Protein AF-A0A1S9CWF2-F1 (afdb_monomer)

Secondary structure (DSSP, 8-state):
-PPP---S-----S---GGGG-SPPTTTTHHHHHT-----PPPHHHHHH--SHHHHHHHHHHHHHHHHHHHHHHHHHHHHTT-------------------------

Radius of gyration: 40.18 Å; Cα contacts (8 Å, |Δi|>4): 5; chains: 1; bounding box: 48×37×128 Å

Solvent-accessible surface area (backbone atoms only — not comparable to full-atom values): 7509 Å² total; per-residue (Å²): 138,87,79,81,79,74,90,60,80,82,79,71,67,97,72,81,58,76,81,77,68,60,83,85,61,89,62,79,56,43,67,65,56,70,69,44,75,97,77,74,88,68,55,72,70,57,39,70,77,35,84,43,72,64,56,47,51,52,53,54,51,51,49,51,54,51,50,54,52,52,50,54,51,54,56,49,56,60,53,59,72,71,72,76,80,83,81,81,80,80,84,83,79,79,89,79,80,90,79,92,82,88,77,90,84,88,135

Mean predicted aligned error: 18.91 Å

Structure (mmCIF, N/CA/C/O backbone):
data_AF-A0A1S9CWF2-F1
#
_entry.id   AF-A0A1S9CW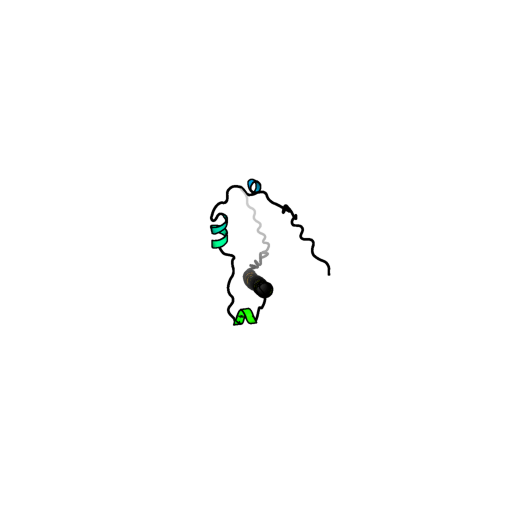F2-F1
#
loop_
_atom_site.group_PDB
_atom_site.id
_atom_site.type_symbol
_atom_site.label_atom_id
_atom_site.label_alt_id
_atom_site.label_comp_id
_atom_site.label_asym_id
_atom_site.label_entity_id
_atom_site.label_seq_id
_atom_site.pdbx_PDB_ins_code
_atom_site.Cartn_x
_atom_site.Cartn_y
_atom_site.Cartn_z
_atom_site.occupancy
_atom_site.B_iso_or_equiv
_atom_site.auth_seq_id
_atom_site.auth_comp_id
_atom_site.auth_asym_id
_atom_site.auth_atom_id
_atom_site.pdbx_PDB_model_num
ATOM 1 N N . MET A 1 1 ? -0.840 26.727 -12.506 1.00 39.94 1 MET A N 1
ATOM 2 C CA . MET A 1 1 ? -0.355 25.386 -12.107 1.00 39.94 1 MET A CA 1
ATOM 3 C C . MET A 1 1 ? 1.110 25.501 -11.696 1.00 39.94 1 MET A C 1
ATOM 5 O O . MET A 1 1 ? 1.930 25.811 -12.548 1.00 39.94 1 MET A O 1
ATOM 9 N N . LYS A 1 2 ? 1.453 25.351 -10.408 1.00 40.19 2 LYS A N 1
ATOM 10 C CA . LYS A 1 2 ? 2.856 25.340 -9.951 1.00 40.19 2 LYS A CA 1
ATOM 11 C C . LYS A 1 2 ? 3.354 23.894 -9.969 1.00 40.19 2 LYS A C 1
ATOM 13 O O . LYS A 1 2 ? 2.804 23.067 -9.250 1.00 40.19 2 LYS A O 1
ATOM 18 N N . LYS A 1 3 ? 4.359 23.582 -10.793 1.00 51.16 3 LYS A N 1
ATOM 19 C CA . LYS A 1 3 ? 5.056 22.293 -10.716 1.00 51.16 3 LYS A CA 1
ATOM 20 C C . LYS A 1 3 ? 5.966 22.286 -9.488 1.00 51.16 3 LYS A C 1
ATOM 22 O O . LYS A 1 3 ? 6.714 23.239 -9.273 1.00 51.16 3 LYS A O 1
ATOM 27 N N . ALA A 1 4 ? 5.887 21.224 -8.693 1.00 49.84 4 ALA A N 1
ATOM 28 C CA . ALA A 1 4 ? 6.855 20.953 -7.642 1.00 49.84 4 ALA A CA 1
ATOM 29 C C . ALA A 1 4 ? 8.230 20.722 -8.291 1.00 49.84 4 ALA A C 1
ATOM 31 O O . ALA A 1 4 ? 8.354 19.903 -9.201 1.00 49.84 4 ALA A O 1
ATOM 32 N N . LYS A 1 5 ? 9.247 21.475 -7.859 1.00 47.00 5 LYS A N 1
ATOM 33 C CA . LYS A 1 5 ? 10.645 21.187 -8.190 1.00 47.00 5 LYS A CA 1
ATOM 34 C C . LYS A 1 5 ? 11.034 19.919 -7.437 1.00 47.00 5 LYS A C 1
ATOM 36 O O . LYS A 1 5 ? 11.173 19.957 -6.218 1.00 47.00 5 LYS A O 1
ATOM 41 N N . SER A 1 6 ? 11.189 18.813 -8.154 1.00 53.66 6 SER A N 1
ATOM 42 C CA . SER A 1 6 ? 11.825 17.612 -7.623 1.00 53.66 6 SER A CA 1
ATOM 43 C C . SER A 1 6 ? 13.273 17.963 -7.282 1.00 53.66 6 SER A C 1
ATOM 45 O O . SER A 1 6 ? 14.098 18.128 -8.170 1.00 53.66 6 SER A O 1
ATOM 47 N N . ALA A 1 7 ? 13.569 18.138 -5.995 1.00 51.75 7 ALA A N 1
ATOM 48 C CA . ALA A 1 7 ? 14.918 18.339 -5.470 1.00 51.75 7 ALA A CA 1
ATOM 49 C C . ALA A 1 7 ? 15.651 16.993 -5.319 1.00 51.75 7 ALA A C 1
ATOM 51 O O . ALA A 1 7 ? 16.210 16.683 -4.272 1.00 51.75 7 ALA A O 1
ATOM 52 N N . VAL A 1 8 ? 15.596 16.172 -6.364 1.00 56.94 8 VAL A N 1
ATOM 53 C CA . VAL A 1 8 ? 16.519 15.059 -6.579 1.00 56.94 8 VAL A CA 1
ATOM 54 C C . VAL A 1 8 ? 17.310 15.513 -7.790 1.00 56.94 8 VAL A C 1
ATOM 56 O O . VAL A 1 8 ? 16.695 15.804 -8.814 1.00 56.94 8 VAL A O 1
ATOM 59 N N . GLY A 1 9 ? 18.618 15.710 -7.628 1.00 53.12 9 GLY A N 1
ATOM 60 C CA . GLY A 1 9 ? 19.486 16.158 -8.711 1.00 53.12 9 GLY A CA 1
ATOM 61 C C . GLY A 1 9 ? 19.201 15.346 -9.966 1.00 53.12 9 GLY A C 1
ATOM 62 O O . GLY A 1 9 ? 19.090 14.120 -9.907 1.00 53.12 9 GLY A O 1
ATOM 63 N N . ASP A 1 10 ? 19.017 16.040 -11.083 1.00 62.09 10 ASP A N 1
ATOM 64 C CA . ASP A 1 10 ? 18.989 15.434 -12.410 1.00 62.09 10 ASP A CA 1
ATOM 65 C C . ASP A 1 10 ? 20.419 14.993 -12.757 1.00 62.09 10 ASP A C 1
ATOM 67 O O . ASP A 1 10 ? 21.077 15.536 -13.636 1.00 62.09 10 ASP A O 1
ATOM 71 N N . ASP A 1 11 ? 20.946 14.050 -11.973 1.00 73.06 11 ASP A N 1
ATOM 72 C CA . ASP A 1 11 ? 22.312 13.530 -12.068 1.00 73.06 11 ASP A CA 1
ATOM 73 C C . ASP A 1 11 ? 22.435 12.505 -13.214 1.00 73.06 11 ASP A C 1
ATOM 75 O O . ASP A 1 11 ? 23.436 11.793 -13.344 1.00 73.06 11 ASP A O 1
ATOM 79 N N . LEU A 1 12 ? 21.396 12.396 -14.047 1.00 81.88 12 LEU A N 1
ATOM 80 C CA . LEU A 1 12 ? 21.380 11.554 -15.228 1.00 81.88 12 LEU A CA 1
ATOM 81 C C . LEU A 1 12 ? 22.126 12.264 -16.353 1.00 81.88 12 LEU A C 1
ATOM 83 O O . LEU A 1 12 ? 21.789 13.370 -16.770 1.00 81.88 12 LEU A O 1
ATOM 87 N N . ARG A 1 13 ? 23.157 11.602 -16.876 1.00 84.12 13 ARG A N 1
ATOM 88 C CA . ARG A 1 13 ? 23.872 12.111 -18.046 1.00 84.12 13 ARG A CA 1
ATOM 89 C C . ARG A 1 13 ? 22.970 11.976 -19.279 1.00 84.12 13 ARG A C 1
ATOM 91 O O . ARG A 1 13 ? 22.260 10.976 -19.388 1.00 84.12 13 ARG A O 1
ATOM 98 N N . PRO A 1 14 ? 23.038 12.923 -20.232 1.00 87.31 14 PRO A N 1
ATOM 99 C CA . PRO A 1 14 ? 22.276 12.830 -21.478 1.00 87.31 14 PRO A CA 1
ATOM 100 C C . PRO A 1 14 ? 22.625 11.564 -22.269 1.00 87.31 14 PRO A C 1
ATOM 102 O O . PRO A 1 14 ? 21.768 11.004 -22.945 1.00 87.31 14 PRO A O 1
ATOM 105 N N . GLU A 1 15 ? 23.866 11.084 -22.145 1.00 89.25 15 GLU A N 1
ATOM 106 C CA . GLU A 1 15 ? 24.339 9.860 -22.780 1.00 89.25 15 GLU A CA 1
ATOM 107 C C . GLU A 1 15 ? 25.323 9.109 -21.877 1.00 89.25 15 GLU A C 1
ATOM 109 O O . GLU A 1 15 ? 26.112 9.710 -21.139 1.00 89.25 15 GLU A O 1
ATOM 114 N N . TYR A 1 16 ? 25.296 7.780 -21.988 1.00 88.06 16 TYR A N 1
ATOM 115 C CA . TYR A 1 16 ? 26.236 6.866 -21.343 1.00 88.06 16 TYR A CA 1
ATOM 116 C C . TYR A 1 16 ? 26.994 6.089 -22.409 1.00 88.06 16 TYR A C 1
ATOM 118 O O . TYR A 1 16 ? 26.395 5.564 -23.351 1.00 88.06 16 TYR A O 1
ATOM 126 N N . ARG A 1 17 ? 28.309 5.969 -22.239 1.00 91.25 17 ARG A N 1
ATOM 127 C CA . ARG A 1 17 ? 29.124 5.073 -23.058 1.00 91.25 17 ARG A CA 1
ATOM 128 C C . ARG A 1 17 ? 29.193 3.694 -22.413 1.00 91.25 17 ARG A C 1
ATOM 130 O O . ARG A 1 17 ? 28.911 3.530 -21.226 1.00 91.25 17 ARG A O 1
ATOM 137 N N . ARG A 1 18 ? 29.564 2.669 -23.183 1.00 87.62 18 ARG A N 1
ATOM 138 C CA . ARG A 1 18 ? 29.589 1.288 -22.673 1.00 87.62 18 ARG A CA 1
ATOM 139 C C . ARG A 1 18 ? 30.583 1.114 -21.525 1.00 87.62 18 ARG A C 1
ATOM 141 O O . ARG A 1 18 ? 30.345 0.302 -20.634 1.00 87.62 18 ARG A O 1
ATOM 148 N N . GLU A 1 19 ? 31.654 1.894 -21.528 1.00 88.31 19 GLU A N 1
ATOM 149 C CA . GLU A 1 19 ? 32.682 1.890 -20.489 1.00 88.31 19 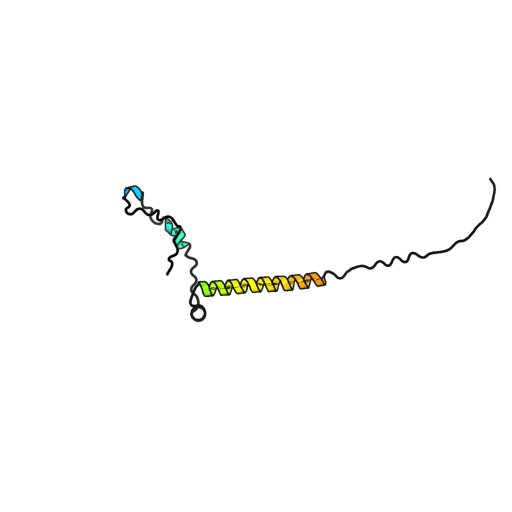GLU A CA 1
ATOM 150 C C . GLU A 1 19 ? 32.128 2.403 -19.148 1.00 88.31 19 GLU A C 1
ATOM 152 O O . GLU A 1 19 ? 32.570 1.948 -18.094 1.00 88.31 19 GLU A O 1
ATOM 157 N N . ASP A 1 20 ? 31.102 3.264 -19.182 1.00 88.44 20 ASP A N 1
ATOM 158 C CA . ASP A 1 20 ? 30.463 3.847 -17.995 1.00 88.44 20 ASP A CA 1
ATOM 159 C C . ASP A 1 20 ? 29.568 2.837 -17.250 1.00 88.44 20 ASP A C 1
ATOM 161 O O . ASP A 1 20 ? 29.320 2.972 -16.052 1.00 88.44 20 ASP A O 1
ATOM 165 N N . LEU A 1 21 ? 29.058 1.819 -17.952 1.00 84.50 21 LEU A N 1
ATOM 166 C CA . LEU A 1 21 ? 28.049 0.882 -17.433 1.00 84.50 21 LEU A CA 1
ATOM 167 C C . LEU A 1 21 ? 28.654 -0.337 -16.715 1.00 84.50 21 LEU A C 1
ATOM 169 O O . LEU A 1 21 ? 27.937 -1.097 -16.057 1.00 84.50 21 LEU A O 1
ATOM 173 N N . GLY A 1 22 ? 29.972 -0.529 -16.826 1.00 86.94 22 GLY A N 1
ATOM 174 C CA . GLY A 1 22 ? 30.691 -1.653 -16.230 1.00 86.94 22 GLY A CA 1
ATOM 175 C C . GLY A 1 22 ? 30.261 -3.027 -16.768 1.00 86.94 22 GLY A C 1
ATOM 176 O O . GLY A 1 22 ? 29.660 -3.167 -17.834 1.00 86.94 22 GLY A O 1
ATOM 177 N N . LYS A 1 23 ? 30.598 -4.092 -16.028 1.00 87.38 23 LYS A N 1
ATOM 178 C CA . LYS A 1 23 ? 30.213 -5.469 -16.383 1.00 87.38 23 LYS A CA 1
ATOM 179 C C . LYS A 1 23 ? 28.764 -5.734 -15.964 1.00 87.38 23 LYS A C 1
ATOM 181 O O . LYS A 1 23 ? 28.427 -5.636 -14.785 1.00 87.38 23 LYS A O 1
ATOM 186 N N . GLY A 1 24 ? 27.916 -6.118 -16.918 1.00 85.31 24 GLY A N 1
ATOM 187 C CA . GLY A 1 24 ? 26.531 -6.504 -16.646 1.00 85.31 24 GLY A CA 1
ATOM 188 C C . GLY A 1 24 ? 26.455 -7.795 -15.828 1.00 85.31 24 GLY A C 1
ATOM 189 O O . GLY A 1 24 ? 26.928 -8.839 -16.272 1.00 85.31 24 GLY A O 1
ATOM 190 N N . VAL A 1 25 ? 25.845 -7.735 -14.641 1.00 89.94 25 VAL A N 1
ATOM 191 C CA . VAL A 1 25 ? 25.620 -8.904 -13.776 1.00 89.94 25 VAL A CA 1
ATOM 192 C C . VAL A 1 25 ? 24.169 -9.356 -13.910 1.00 89.94 25 VAL A C 1
ATOM 194 O O . VAL A 1 25 ? 23.241 -8.618 -13.560 1.00 89.94 25 VAL A O 1
ATOM 197 N N . ARG A 1 26 ? 23.958 -10.586 -14.395 1.00 90.56 26 ARG A N 1
ATOM 198 C CA . ARG A 1 26 ? 22.619 -11.180 -14.485 1.00 90.56 26 ARG A CA 1
ATOM 199 C C . ARG A 1 26 ? 22.028 -11.313 -13.083 1.00 90.56 26 ARG A C 1
ATOM 201 O O . ARG A 1 26 ? 22.641 -11.894 -12.197 1.00 90.56 26 ARG A O 1
ATOM 208 N N . GLY A 1 27 ? 20.829 -10.773 -12.894 1.00 88.75 27 GLY A N 1
ATOM 209 C CA . GLY A 1 27 ? 20.109 -10.881 -11.629 1.00 88.75 27 GLY A CA 1
ATOM 210 C C . GLY A 1 27 ? 20.638 -10.000 -10.491 1.00 88.75 27 GLY A C 1
ATOM 211 O O . GLY A 1 27 ? 20.258 -10.234 -9.350 1.00 88.75 27 GLY A O 1
ATOM 212 N N . LYS A 1 28 ? 21.439 -8.957 -10.768 1.00 89.19 28 LYS A N 1
ATOM 213 C CA . LYS A 1 28 ? 21.951 -8.012 -9.746 1.00 89.19 28 LYS A CA 1
ATOM 214 C C . LYS A 1 28 ? 20.873 -7.503 -8.774 1.00 89.19 28 LYS A C 1
ATOM 216 O O . LYS A 1 28 ? 21.137 -7.345 -7.588 1.00 89.19 28 LYS A O 1
ATOM 221 N N . TYR A 1 29 ? 19.661 -7.271 -9.277 1.00 85.75 29 TYR A N 1
ATOM 222 C CA . TYR A 1 29 ? 18.513 -6.793 -8.498 1.00 85.75 29 TYR A CA 1
ATOM 223 C C . TYR A 1 29 ? 17.409 -7.845 -8.335 1.00 85.75 29 TYR A C 1
ATOM 225 O O . TYR A 1 29 ? 16.320 -7.530 -7.865 1.00 85.75 29 TYR A O 1
ATOM 233 N N . PHE A 1 30 ? 17.676 -9.098 -8.711 1.00 84.44 30 PHE A N 1
ATOM 234 C CA . PHE A 1 30 ? 16.686 -10.172 -8.702 1.00 84.44 30 PHE A CA 1
ATOM 235 C C . PHE A 1 30 ? 16.170 -10.456 -7.297 1.00 84.44 30 PHE A C 1
ATOM 237 O O . PHE A 1 30 ? 14.964 -10.512 -7.099 1.00 84.44 30 PHE A O 1
ATOM 244 N N . SER A 1 31 ? 17.057 -10.534 -6.304 1.00 82.31 31 SER A N 1
ATOM 245 C CA . SER A 1 31 ? 16.655 -10.746 -4.912 1.00 82.31 31 SER A CA 1
ATOM 246 C C . SER A 1 31 ? 15.831 -9.579 -4.364 1.00 82.31 31 SER A C 1
ATOM 248 O O . SER A 1 31 ? 14.891 -9.801 -3.614 1.00 82.31 31 SER A O 1
ATOM 250 N N . SER A 1 32 ? 16.145 -8.333 -4.740 1.00 79.62 32 SER A N 1
ATOM 251 C CA . SER A 1 32 ? 15.357 -7.155 -4.337 1.00 79.62 32 SER A CA 1
ATOM 252 C C . SER A 1 32 ? 13.984 -7.123 -5.002 1.00 79.62 32 SER A C 1
ATOM 254 O O . SER A 1 32 ? 13.013 -6.728 -4.373 1.00 79.62 32 SER A O 1
ATOM 256 N N . TYR A 1 33 ? 13.899 -7.577 -6.250 1.00 76.81 33 TYR A N 1
ATOM 257 C CA . TYR A 1 33 ? 12.639 -7.730 -6.966 1.00 76.81 33 TYR A CA 1
ATOM 258 C C . TYR A 1 33 ? 11.790 -8.881 -6.398 1.00 76.81 33 TYR A C 1
ATOM 260 O O . TYR A 1 33 ? 10.596 -8.711 -6.174 1.00 76.81 33 TYR A O 1
ATOM 268 N N . GLN A 1 34 ? 12.407 -10.030 -6.098 1.00 76.25 34 GLN A N 1
ATOM 269 C CA . GLN A 1 34 ? 11.750 -11.200 -5.498 1.00 76.25 34 GLN A CA 1
ATOM 270 C C . GLN A 1 34 ? 11.277 -10.973 -4.067 1.00 76.25 34 GLN A C 1
ATOM 272 O O . GLN A 1 34 ? 10.273 -11.555 -3.669 1.00 76.25 34 GLN A O 1
ATOM 277 N N . LYS A 1 35 ? 11.960 -10.109 -3.304 1.00 77.50 35 LYS A N 1
ATOM 278 C CA . LYS A 1 35 ? 11.455 -9.618 -2.011 1.00 77.50 35 LYS A CA 1
ATOM 279 C C . LYS A 1 35 ? 10.087 -8.940 -2.141 1.00 77.50 35 LYS A C 1
ATOM 281 O O . LYS A 1 35 ? 9.436 -8.731 -1.125 1.00 77.50 35 LYS A O 1
ATOM 286 N N . GLY A 1 36 ? 9.652 -8.664 -3.372 1.00 59.09 36 GLY A N 1
ATOM 287 C CA . GLY A 1 36 ? 8.365 -8.091 -3.684 1.00 59.09 36 GLY A CA 1
ATOM 288 C C . GLY A 1 36 ? 8.369 -6.601 -3.395 1.00 59.09 36 GLY A C 1
ATOM 289 O O . GLY A 1 36 ? 9.001 -6.104 -2.465 1.00 59.09 36 GLY A O 1
ATOM 290 N N . SER A 1 37 ? 7.612 -5.862 -4.191 1.00 62.69 37 SER A N 1
ATOM 291 C CA . SER A 1 37 ? 6.914 -4.728 -3.601 1.00 62.69 37 SER A CA 1
ATOM 292 C C . SER A 1 37 ? 5.835 -5.314 -2.686 1.00 62.69 37 SER A C 1
ATOM 294 O O . SER A 1 37 ? 5.234 -6.333 -3.027 1.00 62.69 37 SER A O 1
ATOM 296 N N . ASN A 1 38 ? 5.601 -4.713 -1.517 1.00 69.19 38 ASN A N 1
ATOM 297 C CA . ASN A 1 38 ? 4.547 -5.135 -0.586 1.00 69.19 38 ASN A CA 1
ATOM 298 C C . ASN A 1 38 ? 3.154 -4.781 -1.154 1.00 69.19 38 ASN A C 1
ATOM 300 O O . ASN A 1 38 ? 2.420 -3.985 -0.574 1.00 69.19 38 ASN A O 1
ATOM 304 N N . LEU A 1 39 ? 2.817 -5.302 -2.336 1.00 75.62 39 LEU A N 1
ATOM 305 C CA . LEU A 1 39 ? 1.540 -5.096 -3.005 1.00 75.62 39 LEU A CA 1
ATOM 306 C C . LEU A 1 39 ? 0.561 -6.157 -2.520 1.00 75.62 39 LEU A C 1
ATOM 308 O O . LEU A 1 39 ? 0.766 -7.354 -2.714 1.00 75.62 39 LEU A O 1
ATOM 312 N N . VAL A 1 40 ? -0.515 -5.698 -1.894 1.00 81.06 40 VAL A N 1
ATOM 313 C CA . VAL A 1 40 ? -1.604 -6.547 -1.419 1.00 81.06 40 VAL A CA 1
ATOM 314 C C . VAL A 1 40 ? -2.828 -6.257 -2.274 1.00 81.06 40 VAL A C 1
ATOM 316 O O . VAL A 1 40 ? -3.275 -5.113 -2.358 1.00 81.06 40 VAL A O 1
ATOM 319 N N . LEU A 1 41 ? -3.369 -7.293 -2.916 1.00 87.81 41 LEU A N 1
ATOM 320 C CA . LEU A 1 41 ? -4.612 -7.173 -3.668 1.00 87.81 41 LEU A CA 1
ATOM 321 C C . LEU A 1 41 ? -5.787 -7.065 -2.692 1.00 87.81 41 LEU A C 1
ATOM 323 O O . LEU A 1 41 ? -6.034 -7.973 -1.897 1.00 87.81 41 LEU A O 1
ATOM 327 N N . LEU A 1 42 ? -6.520 -5.957 -2.766 1.00 91.81 42 LEU A N 1
ATOM 328 C CA . LEU A 1 42 ? -7.755 -5.774 -2.010 1.00 91.81 42 LEU A CA 1
ATOM 329 C C . LEU A 1 42 ? -8.883 -6.593 -2.642 1.00 91.81 42 LEU A C 1
ATOM 331 O O . LEU A 1 42 ? -8.950 -6.751 -3.863 1.00 91.81 42 LEU A O 1
ATOM 335 N N . LYS A 1 43 ? -9.807 -7.083 -1.813 1.00 95.44 43 LYS A N 1
ATOM 336 C CA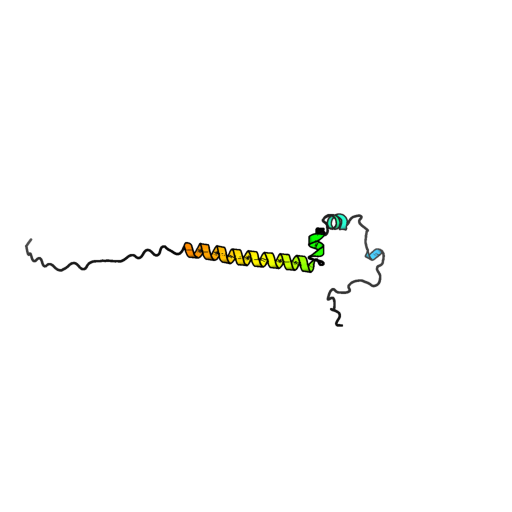 . LYS A 1 43 ? -11.064 -7.643 -2.318 1.00 95.44 43 LYS A CA 1
ATOM 337 C C . LYS A 1 43 ? -11.889 -6.559 -3.023 1.00 95.44 43 LYS A C 1
ATOM 339 O O . LYS A 1 43 ? -11.737 -5.369 -2.749 1.00 95.44 43 LYS A O 1
ATOM 344 N N . ALA A 1 44 ? -12.764 -6.980 -3.937 1.00 94.06 44 ALA A N 1
ATOM 345 C CA . ALA A 1 44 ? -13.524 -6.078 -4.805 1.00 94.06 44 ALA A CA 1
ATOM 346 C C . ALA A 1 44 ? -14.451 -5.116 -4.040 1.00 94.06 44 ALA A C 1
ATOM 348 O O . ALA A 1 44 ? -14.623 -3.969 -4.441 1.00 94.06 44 ALA A O 1
ATOM 349 N N . ASP A 1 45 ? -15.024 -5.566 -2.929 1.00 95.81 45 ASP A N 1
ATOM 350 C CA . ASP A 1 45 ? -15.825 -4.756 -2.011 1.00 95.81 45 ASP A CA 1
ATOM 351 C C . ASP A 1 45 ? -14.995 -3.640 -1.358 1.00 95.81 45 ASP A C 1
ATOM 353 O O . ASP A 1 45 ? -15.384 -2.472 -1.394 1.00 95.81 45 ASP A O 1
ATOM 357 N N . VAL A 1 46 ? -13.815 -3.981 -0.837 1.00 93.62 46 VAL A N 1
ATOM 358 C CA . VAL A 1 46 ? -12.896 -3.027 -0.205 1.00 93.62 46 VAL A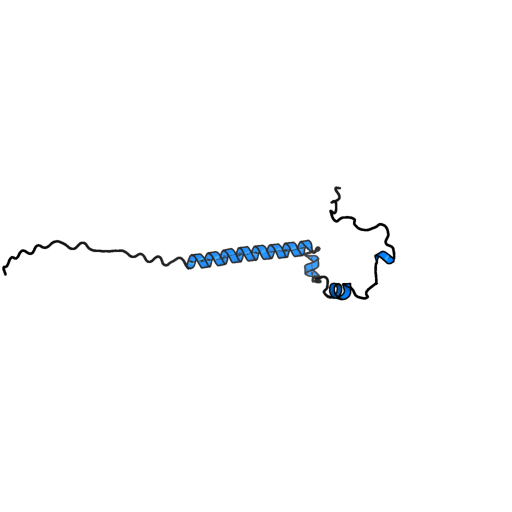 CA 1
ATOM 359 C C . VAL A 1 46 ? -12.334 -2.048 -1.235 1.00 93.62 46 VAL A C 1
ATOM 361 O O . VAL A 1 46 ? -12.319 -0.849 -0.983 1.00 93.62 46 VAL A O 1
ATOM 364 N N . ALA A 1 47 ? -11.938 -2.524 -2.417 1.00 94.12 47 ALA A N 1
ATOM 365 C CA . ALA A 1 47 ? -11.441 -1.671 -3.498 1.00 94.12 47 ALA A CA 1
ATOM 366 C C . ALA A 1 47 ? -12.514 -0.698 -4.022 1.00 94.12 47 ALA A C 1
ATOM 368 O O . ALA A 1 47 ? -12.204 0.430 -4.398 1.00 94.12 47 ALA A O 1
ATOM 369 N N . LYS A 1 48 ? -13.790 -1.110 -4.017 1.00 94.38 48 LYS A N 1
ATOM 370 C CA . LYS A 1 48 ? -14.913 -0.236 -4.382 1.00 94.38 48 LYS A CA 1
ATOM 371 C C . LYS A 1 48 ? -15.139 0.866 -3.345 1.00 94.38 48 LYS A C 1
ATOM 373 O O . LYS A 1 48 ? -15.476 1.985 -3.721 1.00 94.38 48 LYS A O 1
ATOM 378 N N . ALA A 1 49 ? -14.965 0.555 -2.061 1.00 95.75 49 ALA A N 1
ATOM 379 C CA . ALA A 1 49 ? -15.083 1.528 -0.976 1.00 95.75 49 ALA A CA 1
ATOM 380 C C . ALA A 1 49 ? -13.861 2.460 -0.879 1.00 95.75 49 ALA A C 1
ATOM 382 O O . ALA A 1 49 ? -14.012 3.633 -0.545 1.00 95.75 49 ALA A O 1
ATOM 383 N N . PHE A 1 50 ? -12.668 1.955 -1.204 1.00 96.25 50 PHE A N 1
ATOM 384 C CA . PHE A 1 50 ? -11.404 2.686 -1.152 1.00 96.25 50 PHE A CA 1
ATOM 385 C C . PHE A 1 50 ? -10.681 2.626 -2.507 1.00 96.25 50 PHE A C 1
ATOM 387 O O . PHE A 1 50 ? -9.848 1.744 -2.726 1.00 96.25 50 PHE A O 1
ATOM 394 N N . PRO A 1 51 ? -10.958 3.579 -3.416 1.00 91.81 51 PRO A N 1
ATOM 395 C CA . PRO A 1 51 ? -10.398 3.559 -4.768 1.00 91.81 51 PRO A CA 1
ATOM 396 C C . PRO A 1 51 ? -8.884 3.808 -4.842 1.00 91.81 51 PRO A C 1
ATOM 398 O O . PRO A 1 51 ? -8.274 3.540 -5.875 1.00 91.81 51 PRO A O 1
ATOM 401 N N . THR A 1 52 ? -8.269 4.356 -3.787 1.00 93.75 52 THR A N 1
ATOM 402 C CA . THR A 1 52 ? -6.843 4.715 -3.762 1.00 93.75 52 THR A CA 1
ATOM 403 C C . THR A 1 52 ? -6.124 4.111 -2.559 1.00 93.75 52 THR A C 1
ATOM 405 O O . THR A 1 52 ? -6.710 3.920 -1.491 1.00 93.75 52 THR A O 1
ATOM 408 N N . SER A 1 53 ? -4.819 3.861 -2.711 1.00 90.19 53 SER A N 1
ATOM 409 C CA . SER A 1 53 ? -3.949 3.419 -1.613 1.00 90.19 53 SER A CA 1
ATOM 410 C C . SER A 1 53 ? -3.921 4.417 -0.457 1.00 90.19 53 SER A C 1
ATOM 412 O O . SER A 1 53 ? -3.879 4.016 0.703 1.00 90.19 53 SER A O 1
ATOM 414 N N . ASP A 1 54 ? -3.978 5.713 -0.767 1.00 94.19 54 ASP A N 1
ATOM 415 C CA . ASP A 1 54 ? -3.961 6.775 0.238 1.00 94.19 54 ASP A CA 1
ATOM 416 C C . ASP A 1 54 ? -5.218 6.723 1.108 1.00 94.19 54 ASP A C 1
ATOM 418 O O . ASP A 1 54 ? -5.115 6.801 2.328 1.00 94.19 54 ASP A O 1
ATOM 422 N N . ALA A 1 55 ? -6.393 6.486 0.510 1.00 95.50 55 ALA A N 1
ATOM 423 C CA . ALA A 1 55 ? -7.646 6.369 1.251 1.00 95.50 55 ALA A CA 1
ATOM 424 C C . ALA A 1 55 ? -7.633 5.181 2.230 1.00 95.50 55 ALA A C 1
ATOM 426 O O . ALA A 1 55 ? -8.089 5.312 3.366 1.00 95.50 55 ALA A O 1
ATOM 427 N N . VAL A 1 56 ? -7.069 4.039 1.81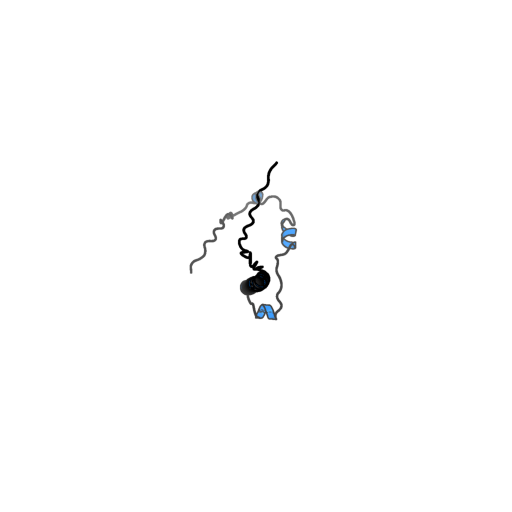9 1.00 94.81 56 VAL A N 1
ATOM 428 C CA . VAL A 1 56 ? -6.892 2.874 2.703 1.00 94.81 56 VAL A CA 1
ATOM 429 C C . VAL A 1 56 ? -5.937 3.204 3.846 1.00 94.81 56 VAL A C 1
ATOM 431 O O . VAL A 1 56 ? -6.246 2.952 5.010 1.00 94.81 56 VAL A O 1
ATOM 434 N N . ASN A 1 57 ? -4.780 3.785 3.533 1.00 95.19 57 ASN A N 1
ATOM 435 C CA . ASN A 1 57 ? -3.753 4.073 4.528 1.00 95.19 57 ASN A CA 1
ATOM 436 C C . ASN A 1 57 ? -4.220 5.105 5.559 1.00 95.19 57 ASN A C 1
ATOM 438 O O . ASN A 1 57 ? -3.963 4.929 6.749 1.00 95.19 57 ASN A O 1
ATOM 442 N N . GLU A 1 58 ? -4.935 6.145 5.136 1.00 97.31 58 GLU A N 1
ATOM 443 C CA . GLU A 1 58 ? -5.514 7.132 6.050 1.00 97.31 58 GLU A CA 1
ATOM 444 C C . GLU A 1 58 ? -6.583 6.511 6.956 1.00 97.31 58 GLU A C 1
ATOM 446 O O . GLU A 1 58 ? -6.577 6.753 8.164 1.00 97.31 58 GLU A O 1
ATOM 451 N N . ALA A 1 59 ? -7.439 5.629 6.428 1.00 96.75 59 ALA A N 1
ATOM 452 C CA . ALA A 1 59 ? -8.419 4.914 7.244 1.00 96.75 59 ALA A CA 1
ATOM 453 C C . ALA A 1 59 ? -7.747 4.029 8.310 1.00 96.75 59 ALA A C 1
ATOM 455 O O . ALA A 1 59 ? -8.128 4.061 9.484 1.00 96.75 59 ALA A O 1
ATOM 456 N N . LEU A 1 60 ? -6.708 3.280 7.929 1.00 96.56 60 LEU A N 1
ATOM 457 C CA . LEU A 1 60 ? -5.953 2.436 8.859 1.00 96.56 60 LEU A CA 1
ATOM 458 C C . LEU A 1 60 ? -5.206 3.267 9.913 1.00 96.56 60 LEU A C 1
ATOM 460 O O . LEU A 1 60 ? -5.197 2.899 11.087 1.00 96.56 60 LEU A O 1
ATOM 464 N N . ARG A 1 61 ? -4.632 4.416 9.535 1.00 97.88 61 ARG A N 1
ATOM 465 C CA . ARG A 1 61 ? -4.016 5.362 10.482 1.00 97.88 61 ARG A CA 1
ATOM 466 C C . ARG A 1 61 ? -5.033 5.915 11.475 1.00 97.88 61 ARG A C 1
ATOM 468 O O . ARG A 1 61 ? -4.745 5.956 12.669 1.00 97.88 61 ARG A O 1
ATOM 475 N N . GLY A 1 62 ? -6.221 6.289 11.004 1.00 97.25 62 GLY A N 1
ATOM 476 C CA . GLY A 1 62 ? -7.315 6.740 11.865 1.00 97.25 62 GLY A CA 1
ATOM 477 C C . GLY A 1 62 ? -7.731 5.670 12.876 1.00 97.25 62 GLY A C 1
ATOM 478 O O . GLY A 1 62 ? -7.904 5.968 14.059 1.00 97.25 62 GLY A O 1
ATOM 479 N N . LEU A 1 63 ? -7.805 4.406 12.447 1.00 96.81 63 LEU A N 1
ATOM 480 C CA . LEU A 1 63 ? -8.093 3.287 13.345 1.00 96.81 63 LEU A CA 1
ATOM 481 C C . LEU A 1 63 ? -7.012 3.125 14.423 1.00 96.81 63 LEU A C 1
ATOM 483 O O . LEU A 1 63 ? -7.347 2.984 15.598 1.00 96.81 63 LEU A O 1
ATOM 487 N N . LEU A 1 64 ? -5.729 3.209 14.059 1.00 97.50 64 LEU A N 1
ATOM 488 C CA . LEU A 1 64 ? -4.630 3.152 15.030 1.00 97.50 64 LEU A CA 1
ATOM 489 C C . LEU A 1 64 ? -4.742 4.273 16.075 1.00 97.50 64 LEU A C 1
ATOM 491 O O . LEU A 1 64 ? -4.670 4.009 17.275 1.00 97.50 64 LEU A O 1
ATOM 495 N N . GLN A 1 65 ? -5.016 5.507 15.648 1.00 95.94 65 GLN A N 1
ATOM 496 C CA . GLN A 1 65 ? -5.206 6.633 16.568 1.00 95.94 65 GLN A CA 1
ATOM 497 C C . GLN A 1 65 ? -6.370 6.401 17.538 1.00 95.94 65 GLN A C 1
ATOM 499 O O . GLN A 1 65 ? -6.234 6.656 18.738 1.00 95.94 65 GLN A O 1
ATOM 504 N N . LEU A 1 66 ? -7.496 5.881 17.042 1.00 95.44 66 LEU A N 1
ATOM 505 C CA . LEU A 1 66 ? -8.644 5.546 17.881 1.00 95.44 66 LEU A CA 1
ATOM 506 C C . LEU A 1 66 ? -8.272 4.486 18.924 1.00 95.44 66 LEU A C 1
ATOM 508 O O . LEU A 1 66 ? -8.579 4.652 20.106 1.00 95.44 66 LEU A O 1
ATOM 512 N N . THR A 1 67 ? -7.564 3.428 18.518 1.00 95.44 67 THR A N 1
ATOM 513 C CA . THR A 1 67 ? -7.128 2.383 19.456 1.00 95.44 67 THR A CA 1
ATOM 514 C C . THR A 1 67 ? -6.249 2.959 20.565 1.00 95.44 67 THR A C 1
ATOM 516 O O . THR A 1 67 ? -6.568 2.770 21.738 1.00 95.44 67 THR A O 1
ATOM 519 N N . GLU A 1 68 ? -5.253 3.789 20.243 1.00 93.06 68 GLU A N 1
ATOM 520 C CA . GLU A 1 68 ? -4.412 4.436 21.256 1.00 93.06 68 GLU A CA 1
ATOM 521 C C . GLU A 1 68 ? -5.209 5.307 22.235 1.00 93.06 68 GLU A C 1
ATOM 523 O O . GLU A 1 68 ? -4.905 5.357 23.432 1.00 93.06 68 GLU A O 1
ATOM 528 N N . GLN A 1 69 ? -6.211 6.041 21.744 1.00 92.56 69 GLN A N 1
ATOM 529 C CA . GLN A 1 69 ? -7.067 6.868 22.592 1.00 92.56 69 GLN A CA 1
ATOM 530 C C . GLN A 1 69 ? -7.876 6.002 23.560 1.00 92.56 69 GLN A C 1
ATOM 532 O O . GLN A 1 69 ? -7.916 6.290 24.761 1.00 92.56 69 GLN A O 1
ATOM 537 N N . THR A 1 70 ? -8.471 4.916 23.065 1.00 91.31 70 THR A N 1
ATOM 538 C CA . THR A 1 70 ? -9.244 3.990 23.901 1.00 91.31 70 THR A CA 1
ATOM 539 C C . THR A 1 70 ? -8.367 3.282 24.935 1.00 91.31 70 THR A C 1
ATOM 541 O O . THR A 1 70 ? -8.747 3.211 26.104 1.00 91.31 70 THR A O 1
ATOM 544 N N . GLU A 1 71 ? -7.153 2.859 24.574 1.00 90.25 71 GLU A N 1
ATOM 545 C CA . GLU A 1 71 ? -6.192 2.266 25.509 1.00 90.25 71 GLU A CA 1
ATOM 546 C C . GLU A 1 71 ? -5.764 3.245 26.610 1.00 90.25 71 GLU A C 1
ATOM 548 O O . GLU A 1 71 ? -5.681 2.887 27.788 1.00 90.25 71 GLU A O 1
ATOM 553 N N . LYS A 1 72 ? -5.521 4.516 26.267 1.00 84.88 72 LYS A N 1
ATOM 554 C CA . LYS A 1 72 ? -5.177 5.556 27.253 1.00 84.88 72 LYS A CA 1
ATOM 555 C C . LYS A 1 72 ? -6.319 5.780 28.249 1.00 84.88 72 LYS A C 1
ATOM 557 O O . LYS A 1 72 ? -6.057 5.939 29.446 1.00 84.88 72 LYS A O 1
ATOM 562 N N . LEU A 1 73 ? -7.570 5.778 27.784 1.00 80.75 73 LEU A N 1
ATOM 563 C CA . LEU A 1 73 ? -8.756 5.933 28.633 1.00 80.75 73 LEU A CA 1
ATOM 564 C C . LEU A 1 73 ? -8.937 4.741 29.582 1.00 80.75 73 LEU A C 1
ATOM 566 O O . LEU A 1 73 ? -9.101 4.932 30.792 1.00 80.75 73 LEU A O 1
ATOM 570 N N . THR A 1 74 ? -8.845 3.516 29.066 1.00 75.69 74 THR A N 1
ATOM 571 C CA . THR A 1 74 ? -9.002 2.296 29.874 1.00 75.69 74 THR A CA 1
ATOM 572 C C . THR A 1 74 ? -7.867 2.147 30.892 1.00 75.69 74 THR A C 1
ATOM 574 O O . THR A 1 74 ? -8.124 1.881 32.069 1.00 75.69 74 THR A O 1
ATOM 577 N N . ARG A 1 75 ? -6.617 2.440 30.508 1.00 76.69 75 ARG A N 1
ATOM 578 C CA . ARG A 1 75 ? -5.453 2.445 31.413 1.00 76.69 75 ARG A CA 1
ATOM 579 C C . ARG A 1 75 ? -5.531 3.530 32.492 1.00 76.69 75 ARG A C 1
ATOM 581 O O . ARG A 1 75 ? -5.043 3.331 33.605 1.00 76.69 75 ARG A O 1
ATOM 588 N N . ARG A 1 76 ? -6.128 4.690 32.199 1.00 65.75 76 ARG A N 1
ATOM 589 C CA . ARG A 1 76 ? -6.340 5.753 33.198 1.00 65.75 76 ARG A CA 1
ATOM 590 C C . ARG A 1 76 ? -7.388 5.339 34.232 1.00 65.75 76 ARG A C 1
ATOM 592 O O . ARG A 1 76 ? -7.149 5.504 35.425 1.00 65.75 76 ARG A O 1
ATOM 599 N N . SER A 1 77 ? -8.497 4.753 33.786 1.00 63.75 77 SER A N 1
ATOM 600 C CA . SER A 1 77 ? -9.582 4.280 34.657 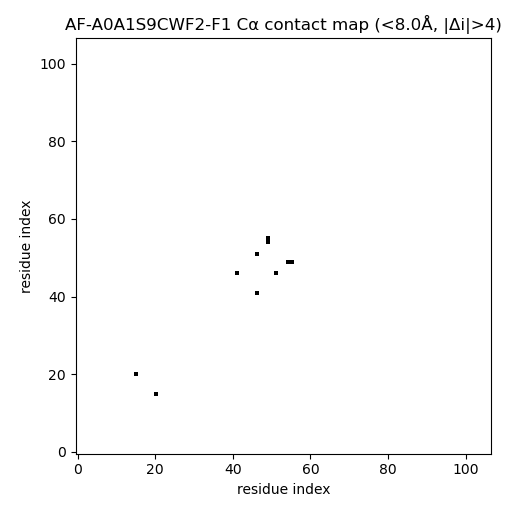1.00 63.75 77 SER A CA 1
ATOM 601 C C . SER A 1 77 ? -9.114 3.221 35.669 1.00 63.75 77 SER A C 1
ATOM 603 O O . SER A 1 77 ? -9.424 3.304 36.861 1.00 63.75 77 SER A O 1
ATOM 605 N N . THR A 1 78 ? -8.278 2.271 35.238 1.00 59.78 78 THR A N 1
ATOM 606 C CA . THR A 1 78 ? -7.726 1.231 36.127 1.00 59.78 78 THR A CA 1
ATOM 607 C C . THR A 1 78 ? -6.725 1.777 37.147 1.00 59.78 78 THR A C 1
ATOM 609 O O . THR A 1 78 ? -6.605 1.230 38.244 1.00 59.78 78 THR A O 1
ATOM 612 N N . ARG A 1 79 ? -6.045 2.892 36.846 1.00 58.19 79 ARG A N 1
ATOM 613 C CA . ARG A 1 79 ? -5.112 3.547 37.777 1.00 58.19 79 ARG A CA 1
ATOM 614 C C . ARG A 1 79 ? -5.836 4.283 38.905 1.00 58.19 79 ARG A C 1
ATOM 616 O O . ARG A 1 79 ? -5.380 4.232 40.045 1.00 58.19 79 ARG A O 1
ATOM 623 N N . THR A 1 80 ? -6.977 4.908 38.614 1.00 52.81 80 THR A N 1
ATOM 624 C CA . THR A 1 80 ? -7.760 5.653 39.614 1.00 52.81 80 THR A CA 1
ATOM 625 C C . THR A 1 80 ? -8.391 4.727 40.659 1.00 52.81 80 THR A C 1
ATOM 627 O O . THR A 1 80 ? -8.451 5.086 41.831 1.00 52.81 80 THR A O 1
ATOM 630 N N . ARG A 1 81 ? -8.755 3.488 40.295 1.00 53.69 81 ARG A N 1
ATOM 631 C CA . ARG A 1 81 ? -9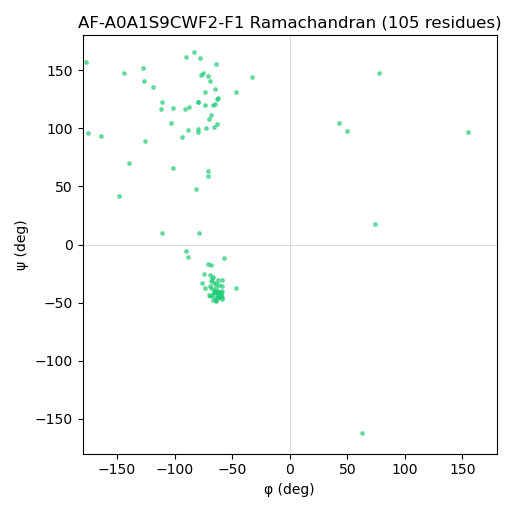.275 2.490 41.254 1.00 53.69 81 ARG A CA 1
ATOM 632 C C . ARG A 1 81 ? -8.226 1.939 42.230 1.00 53.69 81 ARG A C 1
ATOM 634 O O . ARG A 1 81 ? -8.599 1.387 43.257 1.00 53.69 81 ARG A O 1
ATOM 641 N N . LYS A 1 82 ? -6.926 2.100 41.949 1.00 54.78 82 LYS A N 1
ATOM 642 C CA . LYS A 1 82 ? -5.836 1.636 42.833 1.00 54.78 82 LYS A CA 1
ATOM 643 C C . LYS A 1 82 ? -5.402 2.689 43.868 1.00 54.78 82 LYS A C 1
ATOM 645 O O . LYS A 1 82 ? -4.598 2.395 44.746 1.00 54.78 82 LYS A O 1
ATOM 650 N N . SER A 1 83 ? -5.946 3.905 43.800 1.00 55.00 83 SER A N 1
ATOM 651 C CA . SER A 1 83 ? -5.657 5.009 44.724 1.00 55.00 83 SER A CA 1
ATOM 652 C C . SER A 1 83 ? -6.778 5.151 45.761 1.00 55.00 83 SER A C 1
ATOM 654 O O . SER A 1 83 ? -7.515 6.133 45.776 1.00 55.00 83 SER A O 1
ATOM 656 N N . GLY A 1 84 ? -6.926 4.146 46.620 1.00 53.78 84 GLY A N 1
ATOM 657 C CA . GLY A 1 84 ? -7.989 4.098 47.626 1.00 53.78 84 GLY A CA 1
ATOM 658 C C . GLY A 1 84 ? -7.574 3.374 48.900 1.00 53.78 84 GLY A C 1
ATOM 659 O O . GLY A 1 84 ? -8.338 2.578 49.421 1.00 53.78 84 GLY A O 1
ATOM 660 N N . ALA A 1 85 ? -6.357 3.611 49.389 1.00 55.69 85 ALA A N 1
ATOM 661 C CA . ALA A 1 85 ? -5.941 3.186 50.724 1.00 55.69 85 ALA A CA 1
ATOM 662 C C . ALA A 1 85 ? -5.104 4.294 51.377 1.00 55.69 85 ALA A C 1
ATOM 664 O O . ALA A 1 85 ? -3.891 4.181 51.531 1.00 55.69 85 ALA A O 1
ATOM 665 N N . ARG A 1 86 ? -5.750 5.411 51.734 1.00 50.41 86 ARG A N 1
ATOM 666 C CA . ARG A 1 86 ? -5.178 6.357 52.700 1.00 50.41 86 ARG A CA 1
ATOM 667 C C . ARG A 1 86 ? -5.613 5.910 54.092 1.00 50.41 86 ARG A C 1
ATOM 669 O O . ARG A 1 86 ? -6.736 6.161 54.511 1.00 50.41 86 ARG A O 1
ATOM 676 N N . ARG A 1 87 ? -4.722 5.196 54.778 1.00 43.78 87 ARG A N 1
ATOM 677 C CA . ARG A 1 87 ? -4.853 4.815 56.187 1.00 43.78 87 ARG A CA 1
ATOM 678 C C . ARG A 1 87 ? -4.807 6.097 57.031 1.00 43.78 87 ARG A C 1
ATOM 680 O O . ARG A 1 87 ? -3.737 6.662 57.225 1.00 43.78 87 ARG A O 1
ATOM 687 N N . LEU A 1 88 ? -5.965 6.583 57.480 1.00 40.25 88 LEU A N 1
ATOM 688 C CA . LEU A 1 88 ? -6.069 7.649 58.480 1.00 40.25 88 LEU A CA 1
ATOM 689 C C . LEU A 1 88 ? -5.670 7.068 59.840 1.00 40.25 88 LEU A C 1
ATOM 691 O O . LEU A 1 88 ? -6.455 6.378 60.484 1.00 40.25 88 LEU A O 1
ATOM 695 N N . THR A 1 89 ? -4.439 7.309 60.276 1.00 43.38 89 THR A N 1
ATOM 696 C CA . THR A 1 89 ? -4.061 7.099 61.676 1.00 43.38 89 T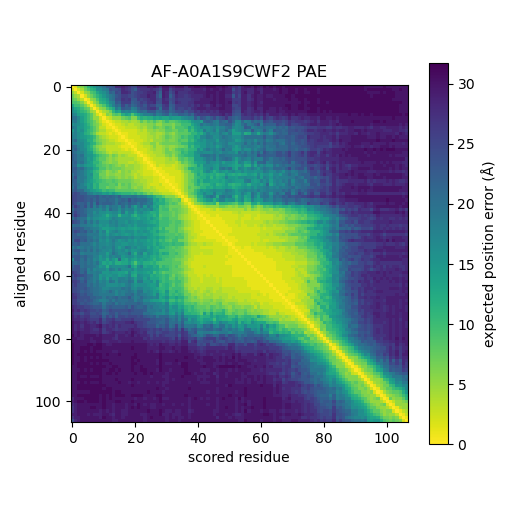HR A CA 1
ATOM 697 C C . THR A 1 89 ? -4.558 8.293 62.487 1.00 43.38 89 THR A C 1
ATOM 699 O O . THR A 1 89 ? -3.923 9.346 62.483 1.00 43.38 89 THR A O 1
ATOM 702 N N . LEU A 1 90 ? -5.698 8.144 63.172 1.00 39.94 90 LEU A N 1
ATOM 703 C CA . LEU A 1 90 ? -6.049 9.025 64.286 1.00 39.94 90 LEU A CA 1
ATOM 704 C C . LEU A 1 90 ? -5.079 8.732 65.437 1.00 39.94 90 LEU A C 1
ATOM 706 O O . LEU A 1 90 ? -5.129 7.662 66.039 1.00 39.94 90 LEU A O 1
ATOM 710 N N . ALA A 1 91 ? -4.201 9.683 65.744 1.00 47.41 91 ALA A N 1
ATOM 711 C CA . ALA A 1 91 ? -3.467 9.683 66.999 1.00 47.41 91 ALA A CA 1
ATOM 712 C C . ALA A 1 91 ? -4.393 10.228 68.095 1.00 47.41 91 ALA A C 1
ATOM 714 O O . ALA A 1 91 ? -4.549 11.436 68.246 1.00 47.41 91 ALA A O 1
ATOM 715 N N . PHE A 1 92 ? -5.026 9.329 68.847 1.00 39.53 92 PHE A N 1
ATOM 716 C CA . PHE A 1 92 ? -5.596 9.653 70.149 1.00 39.53 92 PHE A CA 1
ATOM 717 C C . PHE A 1 92 ? -4.536 9.314 71.200 1.00 39.53 92 PHE A C 1
ATOM 719 O O . PHE A 1 92 ? -4.415 8.167 71.618 1.00 39.53 92 PHE A O 1
ATOM 726 N N . SER A 1 93 ? -3.714 10.296 71.574 1.00 42.00 93 SER A N 1
ATOM 727 C CA . SER A 1 93 ? -2.862 10.188 72.760 1.00 42.00 93 SER A CA 1
ATOM 728 C C . SER A 1 93 ? -3.512 11.008 73.863 1.00 42.00 93 SER A C 1
ATOM 730 O O . SER A 1 93 ? -3.546 12.238 73.809 1.00 42.00 93 SER A O 1
ATOM 732 N N . GLY A 1 94 ? -4.128 10.289 74.798 1.00 41.31 94 GLY A N 1
ATOM 733 C CA . GLY A 1 94 ? -4.848 10.838 75.931 1.00 41.31 94 GLY A CA 1
ATOM 734 C C . GLY A 1 94 ? -3.928 11.593 76.882 1.00 41.31 94 GLY A C 1
ATOM 735 O O . GLY A 1 94 ? -2.880 11.104 77.296 1.00 41.31 94 GLY A O 1
ATOM 736 N N . ALA A 1 95 ? -4.383 12.778 77.276 1.00 50.81 95 ALA A N 1
ATOM 737 C CA . ALA A 1 95 ? -3.961 13.416 78.504 1.00 50.81 95 ALA A CA 1
ATOM 738 C C . ALA A 1 95 ? -4.427 12.553 79.687 1.00 50.81 95 ALA A C 1
ATOM 740 O O . ALA A 1 95 ? -5.629 12.355 79.861 1.00 50.81 95 ALA A O 1
ATOM 741 N N . GLN A 1 96 ? -3.496 12.084 80.521 1.00 53.00 96 GLN A N 1
ATOM 742 C CA . GLN A 1 96 ? -3.815 11.564 81.847 1.00 53.00 96 GLN A CA 1
ATOM 743 C C . GLN A 1 96 ? -2.969 12.280 82.899 1.00 53.00 96 GLN A C 1
ATOM 745 O O . GLN A 1 96 ? -1.831 12.684 82.679 1.00 53.00 96 GLN A O 1
ATOM 750 N N . ARG A 1 97 ? -3.654 12.545 84.004 1.00 44.53 97 ARG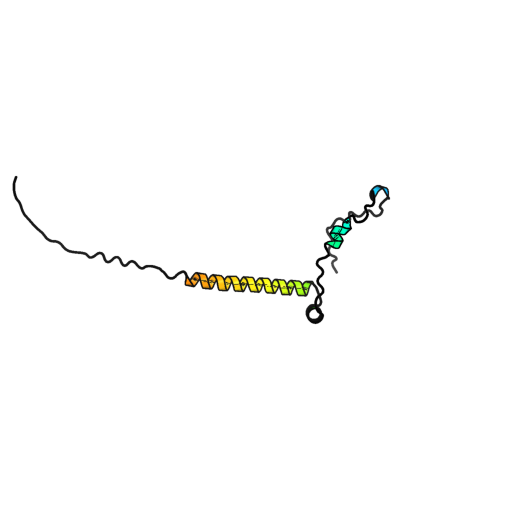 A N 1
ATOM 751 C CA . ARG A 1 97 ? -3.456 13.640 84.937 1.00 44.53 97 ARG A CA 1
ATOM 752 C C . ARG A 1 97 ? -2.374 13.375 85.981 1.00 44.53 97 ARG A C 1
ATOM 754 O O . ARG A 1 97 ? -2.005 12.246 86.271 1.00 44.53 97 ARG A O 1
ATOM 761 N N . ARG A 1 98 ? -2.014 14.499 86.598 1.00 44.03 98 ARG A N 1
ATOM 762 C CA . ARG A 1 98 ? -1.372 14.704 87.898 1.00 44.03 98 ARG A CA 1
ATOM 763 C C . ARG A 1 98 ? -1.748 13.674 88.979 1.00 44.03 98 ARG A C 1
ATOM 765 O O . ARG A 1 98 ? -2.922 13.360 89.152 1.00 44.03 98 ARG A O 1
ATOM 772 N N . GLY A 1 99 ? -0.750 13.356 89.798 1.00 45.62 99 GLY A N 1
ATOM 773 C CA . GLY A 1 99 ? -0.835 12.934 91.204 1.00 45.62 99 GLY A CA 1
ATOM 774 C C . GLY A 1 99 ? 0.603 12.805 91.717 1.00 45.62 99 GLY A C 1
ATOM 775 O O . GLY A 1 99 ? 1.333 11.958 91.228 1.00 45.62 99 GLY A O 1
ATOM 776 N N . HIS A 1 100 ? 1.176 13.813 92.379 1.00 50.53 100 HIS A N 1
ATOM 777 C CA . HIS A 1 100 ? 1.174 14.025 93.836 1.00 50.53 100 HIS A CA 1
ATOM 778 C C . HIS A 1 100 ? 1.432 12.741 94.642 1.00 50.53 100 HIS A C 1
ATOM 780 O O . HIS A 1 100 ? 0.530 11.930 94.824 1.00 50.53 100 HIS A O 1
ATOM 786 N N . GLY A 1 101 ? 2.650 12.614 95.173 1.00 49.38 101 GLY A N 1
ATOM 787 C CA . GLY A 1 101 ? 3.066 11.575 96.111 1.00 49.38 101 GLY A CA 1
ATOM 788 C C . GLY A 1 101 ? 4.372 11.985 96.785 1.00 49.38 101 GLY A C 1
ATOM 789 O O . GLY A 1 101 ? 5.445 11.815 96.221 1.00 49.38 101 GLY A O 1
ATOM 790 N N . THR A 1 102 ? 4.243 12.614 97.947 1.00 56.56 102 THR A N 1
ATOM 791 C CA . THR A 1 102 ? 5.301 12.952 98.905 1.00 56.56 102 THR A CA 1
ATOM 792 C C . THR A 1 102 ? 5.732 11.720 99.708 1.00 56.56 102 THR A C 1
ATOM 794 O O . THR A 1 102 ? 4.881 10.905 100.057 1.00 56.56 102 THR A O 1
ATOM 797 N N . GLY A 1 103 ? 7.018 11.656 100.055 1.00 52.50 103 GLY A N 1
ATOM 798 C CA . GLY A 1 103 ? 7.661 10.714 100.989 1.00 52.50 103 GLY A CA 1
ATOM 799 C C . GLY A 1 103 ? 9.134 10.608 100.583 1.00 52.50 103 GLY A C 1
ATOM 800 O O . GLY A 1 103 ? 9.421 10.073 99.521 1.00 52.50 103 GLY A O 1
ATOM 801 N N . ASP A 1 104 ? 10.091 11.326 101.173 1.00 53.16 104 ASP A N 1
ATOM 802 C CA . ASP A 1 104 ? 10.561 11.267 102.567 1.00 53.16 104 ASP A CA 1
ATOM 803 C C . ASP A 1 104 ? 10.865 9.821 102.989 1.00 53.16 104 ASP A C 1
ATOM 805 O O . ASP A 1 104 ? 9.937 9.070 103.267 1.00 53.16 104 ASP A O 1
ATOM 809 N N . GLU A 1 105 ? 12.140 9.408 102.943 1.00 48.81 105 GLU A N 1
ATOM 810 C CA . GLU A 1 105 ? 12.850 8.830 104.094 1.00 48.81 105 GLU A CA 1
ATOM 811 C C . GLU A 1 105 ? 14.330 8.508 103.799 1.00 48.81 105 GLU A C 1
ATOM 813 O O . GLU A 1 105 ? 14.776 8.402 102.660 1.00 48.81 105 GLU A O 1
ATOM 818 N N . ARG A 1 106 ? 15.082 8.465 104.900 1.00 51.50 106 ARG A N 1
ATOM 819 C CA . ARG A 1 106 ? 16.532 8.582 105.091 1.00 51.50 106 ARG A CA 1
ATOM 820 C C . ARG A 1 106 ? 17.324 7.314 104.749 1.00 51.50 106 ARG A C 1
ATOM 822 O O . ARG A 1 106 ? 16.804 6.206 104.840 1.00 51.50 106 ARG A O 1
ATOM 829 N N . GLY A 1 107 ? 18.623 7.513 104.520 1.00 44.88 107 GLY A N 1
ATOM 830 C CA . GLY A 1 107 ? 19.674 6.493 104.537 1.00 44.88 107 GLY A CA 1
ATOM 831 C C . GLY A 1 107 ? 21.016 7.092 104.169 1.00 44.88 107 GLY A C 1
ATOM 832 O O . GLY A 1 107 ? 21.317 7.084 102.960 1.00 44.88 107 GLY A O 1
#

Foldseek 3Di:
DDDDDPPPPPPDDPDDDPVRVPDDDPCPCVVVVVVDDPDDDDDPVVCVVPVDPVSVVVVVVVVVVVVVVVVVVVVVVVVVVVPPDPPDDDPPDDDDDDDDDDDDDDD

Sequence (107 aa):
MKKAKSAVGDDLRPEYRREDLGKGVRGKYFSSYQKGSNLVLLKADVAKAFPTSDAVNEALRGLLQLTEQTEKLTRRSTRTRKSGARRLTLAFSGAQRRGHGTGDERG

pLDDT: mean 73.19, std 19.99, range [39.53, 97.88]